Protein AF-E0UCB5-F1 (afdb_monomer_lite)

Radius of gyration: 21.8 Å; chains: 1; bounding box: 48×38×76 Å

Organism: Gloeothece verrucosa (strain PCC 7822) (NCBI:txid497965)

Sequence (167 aa):
MTNSPILLDGLGEWRNLGTLTPTYGNWLRFPQPAEQGFTTFRVTFTGDWYRGGWHWIYLREIYRGGSIDNEGKWVKVYPSESPKIVYLNTSDEFNYLNPQRSFEVLKAHKYIRTYGGRFNDKVFSVKLEEFSPYPELMAQAQEQTLKEQVIRAIAEEVIRRLPPPPS

Structure (mmCIF, N/CA/C/O backbone):
data_AF-E0UCB5-F1
#
_entry.id   AF-E0UCB5-F1
#
loop_
_atom_site.group_PDB
_atom_site.id
_atom_site.type_symbol
_atom_site.label_atom_id
_atom_site.label_alt_id
_atom_site.label_comp_id
_atom_site.label_asym_id
_atom_site.label_entity_id
_atom_site.label_seq_id
_atom_site.pdbx_PDB_ins_code
_atom_site.Cartn_x
_atom_site.Cartn_y
_atom_site.Cartn_z
_atom_site.occupancy
_atom_site.B_iso_or_equiv
_atom_site.auth_seq_id
_atom_site.auth_comp_id
_atom_site.auth_asym_id
_atom_site.auth_atom_id
_atom_site.pdbx_PDB_model_num
ATOM 1 N N . MET A 1 1 ? 10.673 -12.077 12.282 1.00 37.69 1 MET A N 1
ATOM 2 C CA . MET A 1 1 ? 9.318 -12.664 12.264 1.00 37.69 1 MET A CA 1
ATOM 3 C C . MET A 1 1 ? 8.672 -12.261 10.950 1.00 37.69 1 MET A C 1
ATOM 5 O O . MET A 1 1 ? 8.421 -11.083 10.742 1.00 37.69 1 MET A O 1
ATOM 9 N N . THR A 1 2 ? 8.550 -13.183 10.000 1.00 37.94 2 THR A N 1
ATOM 10 C CA . THR A 1 2 ? 7.890 -12.937 8.712 1.00 37.94 2 THR A CA 1
ATOM 11 C C . THR A 1 2 ? 6.386 -13.050 8.927 1.00 37.94 2 THR A C 1
ATOM 13 O O . THR A 1 2 ? 5.870 -14.162 9.019 1.00 37.94 2 THR A O 1
ATOM 16 N N . ASN A 1 3 ? 5.698 -11.911 9.065 1.00 41.66 3 ASN A N 1
ATOM 17 C CA . ASN A 1 3 ? 4.235 -11.851 9.071 1.00 41.66 3 ASN A CA 1
ATOM 18 C C . ASN A 1 3 ? 3.734 -12.531 7.795 1.00 41.66 3 ASN A C 1
ATOM 20 O O . ASN A 1 3 ? 3.899 -11.999 6.697 1.00 41.66 3 ASN A O 1
ATOM 24 N N . SER A 1 4 ? 3.222 -13.753 7.930 1.00 46.66 4 SER A N 1
ATOM 25 C CA . SER A 1 4 ? 2.740 -14.515 6.786 1.00 46.66 4 SER A CA 1
ATOM 26 C C . SER A 1 4 ? 1.413 -13.910 6.329 1.00 46.66 4 SER A C 1
ATOM 28 O O . SER A 1 4 ? 0.511 -13.792 7.160 1.00 46.66 4 SER A O 1
ATOM 30 N N . PRO A 1 5 ? 1.258 -13.556 5.040 1.00 55.81 5 PRO A N 1
ATOM 31 C CA . PRO A 1 5 ? 0.003 -13.016 4.505 1.00 55.81 5 PRO A CA 1
ATOM 32 C C . PRO A 1 5 ? -1.206 -13.935 4.772 1.00 55.81 5 PRO A C 1
ATOM 34 O O . PRO A 1 5 ? -2.312 -13.443 4.973 1.00 55.81 5 PRO A O 1
ATOM 37 N N . ILE A 1 6 ? -0.951 -15.241 4.931 1.00 60.47 6 ILE A N 1
ATOM 38 C CA . ILE A 1 6 ? -1.926 -16.305 5.218 1.00 60.47 6 ILE A CA 1
ATOM 39 C C . ILE A 1 6 ? -2.825 -15.997 6.428 1.00 60.47 6 ILE A C 1
ATOM 41 O O . ILE A 1 6 ? -3.997 -16.356 6.414 1.00 60.47 6 ILE A O 1
ATOM 45 N N . LEU A 1 7 ? -2.308 -15.342 7.478 1.00 65.25 7 LEU A N 1
ATOM 46 C CA . LEU A 1 7 ? -3.114 -15.073 8.677 1.00 65.25 7 LEU A CA 1
ATOM 47 C C . LEU A 1 7 ? -4.166 -13.984 8.446 1.00 65.25 7 LEU A C 1
ATOM 49 O O . LEU A 1 7 ? -5.259 -14.091 8.984 1.00 65.25 7 LEU A O 1
ATOM 53 N N . LEU A 1 8 ? -3.858 -12.953 7.654 1.00 76.88 8 LEU A N 1
ATOM 54 C CA . LEU A 1 8 ? -4.812 -11.875 7.371 1.00 76.88 8 LEU A CA 1
ATOM 55 C C . LEU A 1 8 ? -5.840 -12.287 6.317 1.00 76.88 8 LEU A C 1
ATOM 57 O O . LEU A 1 8 ? -6.988 -11.869 6.403 1.00 76.88 8 LEU A O 1
ATOM 61 N N . ASP A 1 9 ? -5.456 -13.152 5.375 1.00 79.75 9 ASP A N 1
ATOM 62 C CA . ASP A 1 9 ? -6.359 -13.664 4.336 1.00 79.75 9 ASP A CA 1
ATOM 63 C C . ASP A 1 9 ? -7.592 -14.397 4.913 1.00 79.75 9 ASP A C 1
ATOM 65 O O . ASP A 1 9 ? -8.625 -14.464 4.256 1.00 79.75 9 ASP A O 1
ATOM 69 N N . GLY A 1 10 ? -7.510 -14.931 6.139 1.00 81.38 10 GLY A N 1
ATOM 70 C CA . GLY A 1 10 ? -8.636 -15.575 6.830 1.00 81.38 10 GLY A CA 1
ATOM 71 C C . GLY A 1 10 ? -9.490 -14.645 7.700 1.00 81.38 10 GLY A C 1
ATOM 72 O O . GLY A 1 10 ? -10.508 -15.084 8.228 1.00 81.38 10 GLY A O 1
ATOM 73 N N . LEU A 1 11 ? -9.086 -13.385 7.882 1.00 85.44 11 LEU A N 1
ATOM 74 C CA . LEU A 1 11 ? -9.721 -12.437 8.812 1.00 85.44 11 LEU A CA 1
ATOM 75 C C . LEU A 1 11 ? -10.520 -11.340 8.096 1.00 85.44 11 LEU A C 1
ATOM 77 O O . LEU A 1 11 ? -11.092 -10.461 8.740 1.00 85.44 11 LEU A O 1
ATOM 81 N N . GLY A 1 12 ? -10.541 -11.356 6.770 1.00 86.56 12 GLY A N 1
ATOM 82 C CA . GLY A 1 12 ? -11.236 -10.353 5.988 1.00 86.56 12 GLY A CA 1
ATOM 83 C C . GLY A 1 12 ? -10.987 -10.505 4.502 1.00 86.56 12 GLY A C 1
ATOM 84 O O . GLY A 1 12 ? -10.436 -11.500 4.032 1.00 86.56 12 GLY A O 1
ATOM 85 N N . GLU A 1 13 ? -11.368 -9.472 3.771 1.00 90.81 13 GLU A N 1
ATOM 86 C CA . GLU A 1 13 ? -11.233 -9.389 2.330 1.00 90.81 13 GLU A CA 1
ATOM 87 C C . GLU A 1 13 ? -10.174 -8.362 1.936 1.00 90.81 13 GLU A C 1
ATOM 89 O O . GLU A 1 13 ? -9.891 -7.394 2.644 1.00 90.81 13 GLU A O 1
ATOM 94 N N . TRP A 1 14 ? -9.586 -8.565 0.761 1.00 92.62 14 TRP A N 1
ATOM 95 C CA . TRP A 1 14 ? -8.632 -7.632 0.175 1.00 92.62 14 TRP A CA 1
ATOM 96 C C . TRP A 1 14 ? -9.286 -6.893 -0.981 1.00 92.62 14 TRP A C 1
ATOM 98 O O . TRP A 1 14 ? -9.483 -7.454 -2.062 1.00 92.62 14 TRP A O 1
ATOM 108 N N . ARG A 1 15 ? -9.600 -5.617 -0.770 1.00 94.38 15 ARG A N 1
ATOM 109 C CA . ARG A 1 15 ? -10.214 -4.763 -1.785 1.00 94.38 15 ARG A CA 1
ATOM 110 C C . ARG A 1 15 ? -9.144 -4.198 -2.707 1.00 94.38 15 ARG A C 1
ATOM 112 O O . ARG A 1 15 ? -8.204 -3.545 -2.263 1.00 94.38 15 ARG A O 1
ATOM 119 N N . ASN A 1 16 ? -9.283 -4.429 -4.007 1.00 95.44 16 ASN A N 1
ATOM 120 C CA . ASN A 1 16 ? -8.320 -3.964 -5.001 1.00 95.44 16 ASN A CA 1
ATOM 121 C C . ASN A 1 16 ? -8.442 -2.451 -5.229 1.00 95.44 16 ASN A C 1
ATOM 123 O O . ASN A 1 16 ? -9.475 -1.979 -5.701 1.00 95.44 16 ASN A O 1
ATOM 127 N N . LEU A 1 17 ? -7.370 -1.706 -4.944 1.00 96.06 17 LEU A N 1
ATOM 128 C CA . LEU A 1 17 ? -7.305 -0.263 -5.190 1.00 96.06 17 LEU A CA 1
ATOM 129 C C . LEU A 1 17 ? -6.832 0.083 -6.608 1.00 96.06 17 LEU A C 1
ATOM 131 O O . LEU A 1 17 ? -6.958 1.220 -7.064 1.00 96.06 17 LEU A O 1
ATOM 135 N N . GLY A 1 18 ? -6.278 -0.901 -7.311 1.00 97.62 18 GLY A N 1
ATOM 136 C CA . GLY A 1 18 ? -5.841 -0.829 -8.694 1.00 97.62 18 GLY A CA 1
ATOM 137 C C . GLY A 1 18 ? -4.460 -1.437 -8.911 1.00 97.62 18 GLY A C 1
ATOM 138 O O . GLY A 1 18 ? -3.767 -1.878 -7.993 1.00 97.62 18 GLY A O 1
ATOM 139 N N . THR A 1 19 ? -4.049 -1.453 -10.175 1.00 98.06 19 THR A N 1
ATOM 140 C CA . THR A 1 19 ? -2.713 -1.876 -10.602 1.00 98.06 19 THR A CA 1
ATOM 141 C C . THR A 1 19 ? -2.100 -0.788 -11.464 1.00 98.06 19 THR A C 1
ATOM 143 O O . THR A 1 19 ? -2.752 -0.279 -12.372 1.00 98.06 19 THR A O 1
ATOM 146 N N . LEU A 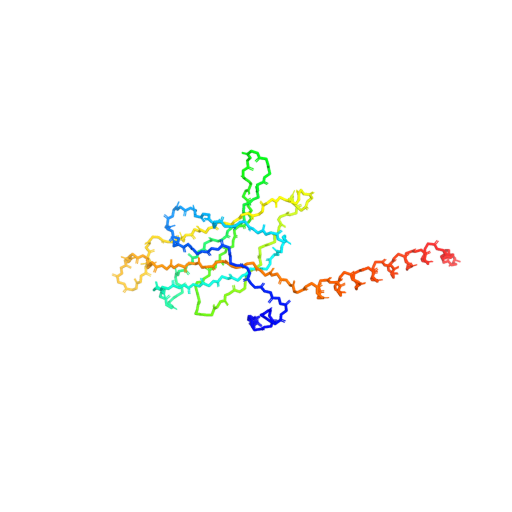1 20 ? -0.851 -0.436 -11.181 1.00 97.62 20 LEU A N 1
ATOM 147 C CA . LEU A 1 20 ? -0.113 0.603 -11.890 1.00 97.62 20 LEU A CA 1
ATOM 148 C C . LEU A 1 20 ? 1.240 0.082 -12.353 1.00 97.62 20 LEU A C 1
ATOM 150 O O . LEU A 1 20 ? 1.853 -0.750 -11.690 1.00 97.62 20 LEU A O 1
ATOM 154 N N . THR A 1 21 ? 1.743 0.628 -13.454 1.00 96.31 21 THR A N 1
ATOM 155 C CA . THR A 1 21 ? 3.115 0.408 -13.923 1.00 96.31 21 THR A CA 1
ATOM 156 C C . THR A 1 21 ? 3.935 1.660 -13.602 1.00 96.31 21 THR A C 1
ATOM 158 O O . THR A 1 21 ? 3.920 2.610 -14.386 1.00 96.31 21 THR A O 1
ATOM 161 N N . PRO A 1 22 ? 4.598 1.732 -12.431 1.00 94.56 22 PRO A N 1
ATOM 162 C CA . PRO A 1 22 ? 5.271 2.946 -11.991 1.00 94.56 22 PRO A CA 1
ATOM 163 C C . PRO A 1 22 ? 6.426 3.334 -12.918 1.00 94.56 22 PRO A C 1
ATOM 165 O O . PRO A 1 22 ? 7.256 2.511 -13.309 1.00 94.56 22 PRO A O 1
ATOM 168 N N . THR A 1 23 ? 6.512 4.628 -13.218 1.00 91.44 23 THR A N 1
ATOM 169 C CA . THR A 1 23 ? 7.584 5.224 -14.024 1.00 91.44 23 THR A CA 1
ATOM 170 C C . THR A 1 23 ? 8.540 6.028 -13.153 1.00 91.44 23 THR A C 1
ATOM 172 O O . THR A 1 23 ? 8.155 6.544 -12.106 1.00 91.44 23 THR A O 1
ATOM 175 N N . TYR A 1 24 ? 9.799 6.147 -13.574 1.00 92.50 24 TYR A N 1
ATOM 176 C CA . TYR A 1 24 ? 10.758 6.993 -12.867 1.00 92.50 24 TYR A CA 1
ATOM 177 C C . TYR A 1 24 ? 10.390 8.474 -12.999 1.00 92.50 24 TYR A C 1
ATOM 179 O O . TYR A 1 24 ? 10.078 8.934 -14.095 1.00 92.50 24 TYR A O 1
ATOM 187 N N . GLY A 1 25 ? 10.491 9.213 -11.894 1.00 90.06 25 GLY A N 1
ATOM 188 C CA . GLY A 1 25 ? 10.305 10.666 -11.846 1.00 90.06 25 GLY A CA 1
ATOM 189 C C . GLY A 1 25 ? 8.854 11.145 -11.765 1.00 90.06 25 GLY A C 1
ATOM 190 O O . GLY A 1 25 ? 8.648 12.317 -11.481 1.00 90.06 25 GLY A O 1
ATOM 191 N N . ASN A 1 26 ? 7.869 10.258 -11.943 1.00 94.00 26 ASN A N 1
ATOM 192 C CA . ASN A 1 26 ? 6.451 10.615 -11.904 1.00 94.00 26 ASN A CA 1
ATOM 193 C C . ASN A 1 26 ? 5.710 9.769 -10.869 1.00 94.00 26 ASN A C 1
ATOM 195 O O . ASN A 1 26 ? 5.721 8.537 -10.947 1.00 94.00 26 ASN A O 1
ATOM 199 N N . TRP A 1 27 ? 5.043 10.438 -9.930 1.00 95.69 27 TRP A N 1
ATOM 200 C CA . TRP A 1 27 ? 4.078 9.803 -9.042 1.00 95.69 27 TRP A CA 1
ATOM 201 C C . TRP A 1 27 ? 2.828 9.430 -9.834 1.00 95.69 27 TRP A C 1
ATOM 203 O O . TRP A 1 27 ? 2.258 10.261 -10.538 1.00 95.69 27 TRP A O 1
ATOM 213 N N . LEU A 1 28 ? 2.415 8.170 -9.728 1.00 96.94 28 LEU A N 1
ATOM 214 C CA . LEU A 1 28 ? 1.177 7.678 -10.321 1.00 96.94 28 LEU A CA 1
ATOM 215 C C . LEU A 1 28 ? 0.180 7.366 -9.214 1.00 96.94 28 LEU A C 1
ATOM 217 O O . LEU A 1 28 ? 0.523 6.672 -8.257 1.00 96.94 28 LEU A O 1
ATOM 221 N N . ARG A 1 29 ? -1.051 7.854 -9.361 1.00 96.44 29 ARG A N 1
ATOM 222 C CA . ARG A 1 29 ? -2.129 7.659 -8.390 1.00 96.44 29 ARG A CA 1
ATOM 223 C C . ARG A 1 29 ? -2.919 6.393 -8.681 1.00 96.44 29 ARG A C 1
ATOM 225 O O . ARG A 1 29 ? -3.285 6.139 -9.828 1.00 96.44 29 ARG A O 1
ATOM 232 N N . PHE A 1 30 ? -3.185 5.605 -7.641 1.00 96.88 30 PHE A N 1
ATOM 233 C CA . PHE A 1 30 ? -4.085 4.460 -7.740 1.00 96.88 30 PHE A CA 1
ATOM 234 C C . PHE A 1 30 ? -5.516 4.943 -8.014 1.00 96.88 30 PHE A C 1
ATOM 236 O O . PHE A 1 30 ? -5.924 5.971 -7.474 1.00 96.88 30 PHE A O 1
ATOM 243 N N . PRO A 1 31 ? -6.276 4.241 -8.871 1.00 96.06 31 PRO A N 1
ATOM 244 C CA . PRO A 1 31 ? -7.572 4.719 -9.342 1.00 96.06 31 PRO A CA 1
ATOM 245 C C . PRO A 1 31 ? -8.638 4.769 -8.246 1.00 96.06 31 PRO A C 1
ATOM 247 O O . PRO A 1 31 ? -9.550 5.586 -8.346 1.00 96.06 31 PRO A O 1
ATOM 250 N N . GLN A 1 32 ? -8.541 3.911 -7.227 1.00 94.69 32 GLN A N 1
ATOM 251 C CA . GLN A 1 32 ? -9.508 3.867 -6.135 1.00 94.69 32 GLN A CA 1
ATOM 252 C C . GLN A 1 32 ? -8.893 4.400 -4.831 1.00 94.69 32 GLN A C 1
ATOM 254 O O . GLN A 1 32 ? -7.782 4.000 -4.467 1.00 94.69 32 GLN A O 1
ATOM 259 N N . PRO A 1 33 ? -9.604 5.279 -4.104 1.00 92.00 33 PRO A N 1
ATOM 260 C CA . PRO A 1 33 ? -9.224 5.684 -2.755 1.00 92.00 33 PRO A CA 1
ATOM 261 C C . PRO A 1 33 ? -9.480 4.545 -1.755 1.00 92.00 33 PRO A C 1
ATOM 263 O O . PRO A 1 33 ? -10.282 3.653 -2.033 1.00 92.00 33 PRO A O 1
ATOM 266 N N . ALA A 1 34 ? -8.847 4.591 -0.580 1.00 89.62 34 ALA A N 1
ATOM 267 C CA . ALA A 1 34 ? -9.222 3.771 0.575 1.00 89.62 34 ALA A CA 1
ATOM 268 C C . ALA A 1 34 ? -10.612 4.171 1.086 1.00 89.62 34 ALA A C 1
ATOM 270 O O . ALA A 1 34 ? -10.962 5.353 1.097 1.00 89.62 34 ALA A O 1
ATOM 271 N N . GLU A 1 35 ? -11.392 3.182 1.512 1.00 81.94 35 GLU A N 1
ATOM 272 C CA . GLU A 1 35 ? -12.777 3.381 1.958 1.00 81.94 35 GLU A CA 1
ATOM 273 C C . GLU A 1 35 ? -12.908 3.334 3.474 1.00 81.94 35 GLU A C 1
ATOM 275 O O . GLU A 1 35 ? -13.741 4.036 4.041 1.00 81.94 35 GLU A O 1
ATOM 280 N N . GLN A 1 36 ? -12.106 2.506 4.140 1.00 68.44 36 GLN A N 1
ATOM 281 C CA . GLN A 1 36 ? -12.415 2.078 5.504 1.00 68.44 36 GLN A CA 1
ATOM 282 C C . GLN A 1 36 ? -11.429 2.631 6.537 1.00 68.44 36 GLN A C 1
ATOM 284 O O . GLN A 1 36 ? -11.425 2.216 7.692 1.00 68.44 36 GLN A O 1
ATOM 289 N N . GLY A 1 37 ? -10.586 3.589 6.136 1.00 68.06 37 GLY A N 1
ATOM 290 C CA . GLY A 1 37 ? -9.629 4.231 7.036 1.00 68.06 37 GLY A CA 1
ATOM 291 C C . GLY A 1 37 ? -8.571 3.272 7.589 1.00 68.06 37 GLY A C 1
ATOM 292 O O . GLY A 1 37 ? -7.794 3.663 8.459 1.00 68.06 37 GLY A O 1
ATOM 293 N N . PHE A 1 38 ? -8.483 2.043 7.073 1.00 77.38 38 PHE A N 1
ATOM 294 C CA . PHE A 1 38 ? -7.541 1.050 7.561 1.00 77.38 38 PHE A CA 1
ATOM 295 C C . PHE A 1 38 ? -6.107 1.401 7.183 1.00 77.38 38 PHE A C 1
ATOM 297 O O . PHE A 1 38 ? -5.827 2.096 6.206 1.00 77.38 38 PHE A O 1
ATOM 304 N N . THR A 1 39 ? -5.170 0.936 7.998 1.00 83.81 39 THR A N 1
ATOM 305 C CA . THR A 1 39 ? -3.741 1.195 7.801 1.00 83.81 39 THR A CA 1
ATOM 306 C C . THR A 1 39 ? -3.027 0.026 7.135 1.00 83.81 39 THR A C 1
ATOM 308 O O . THR A 1 39 ? -1.846 0.133 6.826 1.00 83.81 39 THR A O 1
ATOM 311 N N . THR A 1 40 ? -3.721 -1.092 6.905 1.00 90.81 40 THR A N 1
ATOM 312 C CA . THR A 1 40 ? -3.122 -2.341 6.427 1.00 90.81 40 THR A CA 1
ATOM 313 C C . THR A 1 40 ? -3.376 -2.531 4.939 1.00 90.81 40 THR A C 1
ATOM 315 O O . THR A 1 40 ? -4.521 -2.637 4.500 1.00 90.81 40 THR A O 1
ATOM 318 N N . PHE A 1 41 ? -2.293 -2.629 4.172 1.00 93.25 41 PHE A N 1
ATOM 319 C CA . PHE A 1 41 ? -2.337 -2.796 2.724 1.00 93.25 41 PHE A CA 1
ATOM 320 C C . PHE A 1 41 ? -1.485 -3.974 2.277 1.00 93.25 41 PHE A C 1
ATOM 322 O O . PHE A 1 41 ? -0.471 -4.303 2.895 1.00 93.25 41 PHE A O 1
ATOM 329 N N . ARG A 1 42 ? -1.863 -4.575 1.152 1.00 94.50 42 ARG A N 1
ATOM 330 C CA . ARG A 1 42 ? -1.103 -5.626 0.481 1.00 94.50 42 ARG A CA 1
ATOM 331 C C . ARG A 1 42 ? -0.609 -5.116 -0.862 1.00 94.50 42 ARG A C 1
ATOM 333 O O . ARG A 1 42 ? -1.378 -4.649 -1.697 1.00 94.50 42 ARG A O 1
ATOM 340 N N . VAL A 1 43 ? 0.698 -5.219 -1.064 1.00 95.44 43 VAL A N 1
ATOM 341 C CA . VAL A 1 43 ? 1.382 -4.830 -2.295 1.00 95.44 43 VAL A CA 1
ATOM 342 C C . VAL A 1 43 ? 1.827 -6.090 -3.017 1.00 95.44 43 VAL A C 1
ATOM 344 O O . VAL A 1 43 ? 2.574 -6.899 -2.463 1.00 95.44 43 VAL A O 1
ATOM 347 N N . THR A 1 44 ? 1.396 -6.249 -4.264 1.00 95.69 44 THR A N 1
ATOM 348 C CA . THR A 1 44 ? 1.804 -7.370 -5.119 1.00 95.69 44 THR A CA 1
ATOM 349 C C . THR A 1 44 ? 2.566 -6.845 -6.326 1.00 95.69 44 THR A C 1
ATOM 351 O O . THR A 1 44 ? 2.089 -5.951 -7.026 1.00 95.69 44 THR A O 1
ATOM 354 N N . PHE A 1 45 ? 3.743 -7.411 -6.584 1.00 93.75 45 PHE A N 1
ATOM 355 C CA . PHE A 1 45 ? 4.579 -7.057 -7.727 1.00 93.75 45 PHE A CA 1
ATOM 356 C C . PHE A 1 45 ? 4.416 -8.100 -8.830 1.00 93.75 45 PHE A C 1
ATOM 358 O O . PHE A 1 45 ? 4.466 -9.298 -8.571 1.00 93.75 45 PHE A O 1
ATOM 365 N N . THR A 1 46 ? 4.241 -7.648 -10.068 1.00 92.62 46 THR A N 1
ATOM 366 C CA . THR A 1 46 ? 4.132 -8.512 -11.254 1.00 92.62 46 THR A CA 1
ATOM 367 C C . THR A 1 46 ? 5.039 -8.000 -12.369 1.00 92.62 46 THR A C 1
ATOM 369 O O . THR A 1 46 ? 5.404 -6.825 -12.389 1.00 92.62 46 THR A O 1
ATOM 372 N N . GLY A 1 47 ? 5.410 -8.874 -13.303 1.00 87.81 47 GLY A N 1
ATOM 373 C CA . GLY A 1 47 ? 6.335 -8.551 -14.391 1.00 87.81 47 GLY A CA 1
ATOM 374 C C . GLY A 1 47 ? 7.789 -8.899 -14.075 1.00 87.81 47 GLY A C 1
ATOM 375 O O . GLY A 1 47 ? 8.077 -9.624 -13.124 1.00 87.81 47 GLY A O 1
ATOM 376 N N . ASP A 1 48 ? 8.698 -8.397 -14.907 1.00 80.25 48 ASP A N 1
ATOM 377 C CA . ASP A 1 48 ? 10.128 -8.684 -14.810 1.00 80.25 48 ASP A CA 1
ATOM 378 C C . ASP A 1 48 ? 10.765 -7.697 -13.828 1.00 80.25 48 ASP A C 1
ATOM 380 O O . ASP A 1 48 ? 11.012 -6.537 -14.146 1.00 80.25 48 ASP A O 1
ATOM 384 N N . TRP A 1 49 ? 10.993 -8.132 -12.596 1.00 77.75 49 TRP A N 1
ATOM 385 C CA . TRP A 1 49 ? 11.811 -7.408 -11.633 1.00 77.75 49 TRP A CA 1
ATOM 386 C C . TRP A 1 49 ? 12.924 -8.352 -11.187 1.00 77.75 49 TRP A C 1
ATOM 388 O O . TRP A 1 49 ? 12.694 -9.500 -10.809 1.00 77.75 49 TRP A O 1
ATOM 398 N N . TYR A 1 50 ? 14.170 -7.902 -11.297 1.00 68.00 50 TYR A N 1
ATOM 399 C CA . TYR A 1 50 ? 15.311 -8.772 -11.051 1.00 68.00 50 TYR A CA 1
ATOM 400 C C . TYR A 1 50 ? 15.426 -9.065 -9.548 1.00 68.00 50 TYR A C 1
ATOM 402 O O . TYR A 1 50 ? 15.403 -8.149 -8.720 1.00 68.00 50 TYR A O 1
ATOM 410 N N . ARG A 1 51 ? 15.625 -10.339 -9.183 1.00 64.44 51 ARG A N 1
ATOM 411 C CA . ARG A 1 51 ? 15.771 -10.799 -7.785 1.00 64.44 51 ARG A CA 1
ATOM 412 C C . ARG A 1 51 ? 17.018 -10.251 -7.058 1.00 64.44 51 ARG A C 1
ATOM 414 O O . ARG A 1 51 ? 17.237 -10.569 -5.896 1.00 64.44 51 ARG A O 1
ATOM 421 N N . GLY A 1 52 ? 17.831 -9.411 -7.703 1.00 60.91 52 GLY A N 1
ATOM 422 C CA . GLY A 1 52 ? 19.092 -8.887 -7.167 1.00 60.91 52 GLY A CA 1
ATOM 423 C C . GLY A 1 52 ? 19.000 -7.715 -6.184 1.00 60.91 52 GLY A C 1
ATOM 424 O O . GLY A 1 52 ? 20.045 -7.230 -5.771 1.00 60.91 52 GLY A O 1
ATOM 425 N N . GLY A 1 53 ? 17.806 -7.236 -5.814 1.00 61.47 53 GLY A N 1
ATOM 426 C CA . GLY A 1 53 ? 17.634 -6.328 -4.662 1.00 61.47 53 GLY A CA 1
ATOM 427 C C . GLY A 1 53 ? 17.859 -4.825 -4.897 1.00 61.47 53 GLY A C 1
ATOM 428 O O . GLY A 1 53 ? 17.813 -4.055 -3.942 1.00 61.47 53 GLY A O 1
ATOM 429 N N . TRP A 1 54 ? 18.047 -4.375 -6.142 1.00 75.19 54 TRP A N 1
ATOM 430 C CA . TRP A 1 54 ? 18.311 -2.955 -6.462 1.00 75.19 54 TRP A CA 1
ATOM 431 C C . TRP A 1 54 ? 17.065 -2.170 -6.887 1.00 75.19 54 TRP A C 1
ATOM 433 O O . TRP A 1 54 ? 17.156 -0.990 -7.209 1.00 75.19 54 TRP A O 1
ATOM 443 N N . HIS A 1 55 ? 15.903 -2.819 -6.903 1.00 83.50 55 HIS A N 1
ATOM 444 C CA . HIS A 1 55 ? 14.642 -2.215 -7.315 1.00 83.50 55 HIS A CA 1
ATOM 445 C C . HIS A 1 55 ? 13.823 -1.875 -6.081 1.00 83.50 55 HIS A C 1
ATOM 447 O O . HIS A 1 55 ? 13.666 -2.705 -5.186 1.00 83.50 55 HIS A O 1
ATOM 453 N N . TRP A 1 56 ? 13.255 -0.679 -6.046 1.00 91.62 56 TRP A N 1
ATOM 454 C CA . TRP A 1 56 ? 12.209 -0.353 -5.092 1.00 91.62 56 TRP A CA 1
ATOM 455 C C . TRP A 1 56 ? 11.271 0.695 -5.661 1.00 91.62 56 TRP A C 1
ATOM 457 O O . TRP A 1 56 ? 11.595 1.437 -6.595 1.00 91.62 56 TRP A O 1
ATOM 467 N N . ILE A 1 57 ? 10.097 0.743 -5.055 1.00 95.25 57 ILE A N 1
ATOM 468 C CA . ILE A 1 57 ? 9.149 1.828 -5.219 1.00 95.25 57 ILE A CA 1
ATOM 469 C C . ILE A 1 57 ? 9.093 2.645 -3.937 1.00 95.25 57 ILE A C 1
ATOM 471 O O . ILE A 1 57 ? 9.412 2.156 -2.847 1.00 95.25 57 ILE A O 1
ATOM 475 N N . TYR A 1 58 ? 8.648 3.880 -4.082 1.00 96.38 58 TYR A N 1
ATOM 476 C CA . TYR A 1 58 ? 8.072 4.632 -2.988 1.00 96.38 58 TYR A CA 1
ATOM 477 C C . TYR A 1 58 ? 6.558 4.555 -3.096 1.00 96.38 58 TYR A C 1
ATOM 479 O O . TYR A 1 58 ? 6.010 4.710 -4.185 1.00 96.38 58 TYR A O 1
ATOM 487 N N . LEU A 1 59 ? 5.905 4.297 -1.973 1.00 96.19 59 LEU A N 1
ATOM 488 C CA . LEU A 1 59 ? 4.457 4.313 -1.832 1.00 96.19 59 LEU A CA 1
ATOM 489 C C . LEU A 1 59 ? 4.115 5.395 -0.813 1.00 96.19 59 LEU A C 1
ATOM 491 O O . LEU A 1 59 ? 4.745 5.441 0.241 1.00 96.19 59 LEU A O 1
ATOM 495 N N . ARG A 1 60 ? 3.164 6.273 -1.119 1.00 92.81 60 ARG A N 1
ATOM 496 C CA . ARG A 1 60 ? 2.737 7.335 -0.202 1.00 92.81 60 ARG A CA 1
ATOM 497 C C . ARG A 1 60 ? 1.228 7.470 -0.171 1.00 92.81 60 ARG A C 1
ATOM 499 O O . ARG A 1 60 ? 0.545 7.112 -1.130 1.00 92.81 60 ARG A O 1
ATOM 506 N N . GLU A 1 61 ? 0.746 8.026 0.926 1.00 91.81 61 GLU A N 1
ATOM 507 C CA . GLU A 1 61 ? -0.643 8.441 1.071 1.00 91.81 61 GLU A CA 1
ATOM 508 C C . GLU A 1 61 ? -0.813 9.879 0.603 1.00 91.81 61 GLU A C 1
ATOM 510 O O . GLU A 1 61 ? 0.086 10.703 0.765 1.00 91.81 61 GLU A O 1
ATOM 515 N N . ILE A 1 62 ? -1.985 10.175 0.063 1.00 90.81 62 ILE A N 1
ATOM 516 C CA . ILE A 1 62 ? -2.444 11.518 -0.254 1.00 90.81 62 ILE A CA 1
ATOM 517 C C . ILE A 1 62 ? -3.788 11.716 0.433 1.00 90.81 62 ILE A C 1
ATOM 519 O O . ILE A 1 62 ? -4.724 10.944 0.209 1.00 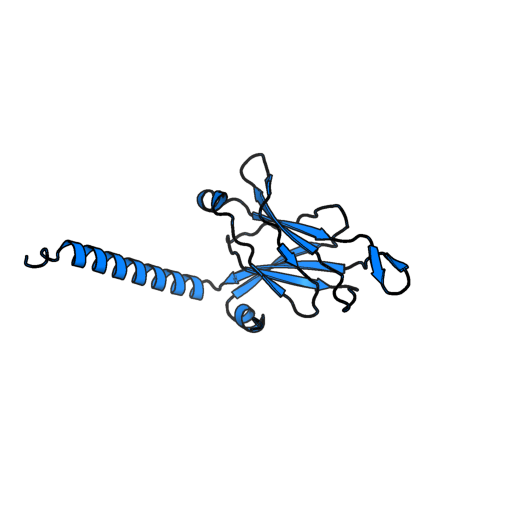90.81 62 ILE A O 1
ATOM 523 N N . TYR A 1 63 ? -3.888 12.755 1.254 1.00 87.12 63 TYR A N 1
ATOM 524 C CA . TYR A 1 63 ? -5.123 13.127 1.928 1.00 87.12 63 TYR A CA 1
ATOM 525 C C . TYR A 1 63 ? -5.797 14.244 1.153 1.00 87.12 63 TYR A C 1
ATOM 527 O O . TYR A 1 63 ? -5.227 15.324 0.976 1.00 87.12 63 TYR A O 1
ATOM 535 N N . ARG A 1 64 ? -7.034 14.008 0.724 1.00 79.81 64 ARG A N 1
ATOM 536 C CA . ARG A 1 64 ? -7.842 15.053 0.108 1.00 79.81 64 ARG A CA 1
ATOM 537 C C . ARG A 1 64 ? -8.661 15.756 1.187 1.00 79.81 64 ARG A C 1
ATOM 539 O O . ARG A 1 64 ? -9.625 15.195 1.704 1.00 79.81 64 ARG A O 1
ATOM 546 N N . GLY A 1 65 ? -8.260 16.982 1.522 1.00 66.44 65 GLY A N 1
ATOM 547 C CA . GLY A 1 65 ? -8.966 17.875 2.442 1.00 66.44 65 GLY A CA 1
ATOM 548 C C . GLY A 1 65 ? -9.339 19.176 1.734 1.00 66.44 65 GLY A C 1
ATOM 549 O O . GLY A 1 65 ? -8.574 20.135 1.753 1.00 66.44 65 GLY A O 1
ATOM 550 N N . GLY A 1 66 ? -10.499 19.215 1.074 1.00 67.31 66 GLY A N 1
ATOM 551 C CA . GLY A 1 66 ? -10.921 20.382 0.289 1.00 67.31 66 GLY A CA 1
ATOM 552 C C . GLY A 1 66 ? -10.160 20.517 -1.038 1.00 67.31 66 GLY A C 1
ATOM 553 O O . GLY A 1 66 ? -10.105 19.564 -1.812 1.00 67.31 66 GLY A O 1
ATOM 554 N N . SER A 1 67 ? -9.612 21.705 -1.322 1.00 63.19 67 SER A N 1
ATOM 555 C CA . SER A 1 67 ? -9.012 22.051 -2.627 1.00 63.19 67 SER A CA 1
ATOM 556 C C . SER A 1 67 ? -7.534 21.677 -2.786 1.00 63.19 67 SER A C 1
ATOM 558 O O . SER A 1 67 ? -6.982 21.871 -3.868 1.00 63.19 67 SER A O 1
ATOM 560 N N . ILE A 1 68 ? -6.875 21.196 -1.726 1.00 71.88 68 ILE A N 1
ATOM 561 C CA . ILE A 1 68 ? -5.437 20.898 -1.723 1.00 71.88 68 ILE A CA 1
ATOM 562 C C . ILE A 1 68 ? -5.232 19.449 -1.278 1.00 71.88 68 ILE A C 1
ATOM 564 O O . ILE A 1 68 ? -5.769 19.011 -0.258 1.00 71.88 68 ILE A O 1
ATOM 568 N N . ASP A 1 69 ? -4.449 18.714 -2.064 1.00 79.69 69 ASP A N 1
ATOM 569 C CA . ASP A 1 69 ? -3.977 17.380 -1.713 1.00 79.69 69 ASP A CA 1
ATOM 570 C C . ASP A 1 69 ? -2.784 17.529 -0.754 1.00 79.69 69 ASP A C 1
ATOM 572 O O . ASP A 1 69 ? -1.784 18.162 -1.094 1.00 79.69 69 ASP A O 1
ATOM 576 N N . ASN A 1 70 ? -2.889 16.954 0.445 1.00 82.19 70 ASN A N 1
ATOM 577 C CA . ASN A 1 70 ? -1.790 16.924 1.408 1.00 82.19 70 ASN A CA 1
ATOM 578 C C . ASN A 1 70 ? -1.022 15.610 1.289 1.00 82.19 70 ASN A C 1
ATOM 580 O O . ASN A 1 70 ? -1.613 14.527 1.258 1.00 82.19 70 ASN A O 1
ATOM 584 N N . GLU A 1 71 ? 0.303 15.704 1.245 1.00 83.69 71 GLU A N 1
ATOM 585 C CA . GLU A 1 71 ? 1.171 14.541 1.097 1.00 83.69 71 GLU A CA 1
ATOM 586 C C . GLU A 1 71 ? 1.455 13.889 2.455 1.00 83.69 71 GLU A C 1
ATOM 588 O O . GLU A 1 71 ? 1.880 14.544 3.406 1.00 83.69 71 GLU A O 1
ATOM 593 N N . GLY A 1 72 ? 1.232 12.579 2.545 1.00 81.69 72 GLY A N 1
ATOM 594 C CA . GLY A 1 72 ? 1.598 11.774 3.702 1.00 81.69 72 GLY A CA 1
ATOM 595 C C . GLY A 1 72 ? 3.048 11.291 3.660 1.00 81.69 72 GLY A C 1
ATOM 596 O O . GLY A 1 72 ? 3.807 11.525 2.715 1.00 81.69 72 GLY A O 1
ATOM 597 N N . LYS A 1 73 ? 3.439 10.537 4.694 1.00 86.12 73 LYS A N 1
ATOM 598 C CA . LYS A 1 73 ? 4.750 9.878 4.727 1.00 86.12 73 LYS A CA 1
ATOM 599 C C . LYS A 1 73 ? 4.828 8.812 3.634 1.00 86.12 73 LYS A C 1
ATOM 601 O O . LYS A 1 73 ? 3.945 7.972 3.481 1.00 86.12 73 LYS A O 1
ATOM 606 N N . TRP A 1 74 ? 5.930 8.827 2.899 1.00 90.56 74 TRP A N 1
ATOM 607 C CA . TRP A 1 74 ? 6.301 7.775 1.962 1.00 90.56 74 TRP A CA 1
ATOM 608 C C . TRP A 1 74 ? 7.030 6.610 2.641 1.00 90.56 74 TRP A C 1
ATOM 610 O O . TRP A 1 74 ? 7.841 6.795 3.551 1.00 90.56 74 TRP A O 1
ATOM 620 N N . VAL A 1 75 ? 6.779 5.401 2.146 1.00 93.56 75 VAL A N 1
ATOM 621 C CA . VAL A 1 75 ? 7.464 4.172 2.546 1.00 93.56 75 VAL A CA 1
ATOM 622 C C . VAL A 1 75 ? 8.179 3.551 1.356 1.00 93.56 75 VAL A C 1
ATOM 624 O O . VAL A 1 75 ? 7.715 3.594 0.215 1.00 93.56 75 VAL A O 1
ATOM 627 N N . LYS A 1 76 ? 9.334 2.948 1.630 1.00 94.75 76 LYS A N 1
ATOM 628 C CA . LYS A 1 76 ? 10.125 2.215 0.644 1.00 94.75 76 LYS A CA 1
ATOM 629 C C . LYS A 1 76 ? 9.649 0.766 0.585 1.00 94.75 76 LYS A C 1
ATOM 631 O O . LYS A 1 76 ? 9.705 0.071 1.597 1.00 94.75 76 LYS A O 1
ATOM 636 N N . VAL A 1 77 ? 9.252 0.284 -0.594 1.00 93.88 77 VAL A N 1
ATOM 637 C CA . VAL A 1 77 ? 8.817 -1.109 -0.786 1.00 93.88 77 VAL A CA 1
ATOM 638 C C . VAL A 1 77 ? 9.668 -1.782 -1.854 1.00 93.88 77 VAL A C 1
ATOM 640 O O . VAL A 1 77 ? 9.751 -1.328 -2.995 1.00 93.88 77 VAL A O 1
ATOM 643 N N . TYR A 1 78 ? 10.309 -2.884 -1.475 1.00 91.88 78 TYR A N 1
ATOM 644 C CA . TYR A 1 78 ? 11.084 -3.710 -2.397 1.00 91.88 78 TYR A CA 1
ATOM 645 C C . TYR A 1 78 ? 10.188 -4.779 -3.031 1.00 91.88 78 TYR A C 1
ATOM 647 O O . TYR A 1 78 ? 9.429 -5.414 -2.286 1.00 91.88 78 TYR A O 1
ATOM 655 N N . PRO A 1 79 ? 10.318 -5.050 -4.340 1.00 90.75 79 PRO A N 1
ATOM 656 C CA . PRO A 1 79 ? 9.641 -6.161 -4.990 1.00 90.75 79 PRO A CA 1
ATOM 657 C C . PRO A 1 79 ? 9.891 -7.506 -4.298 1.00 90.75 79 PRO A C 1
ATOM 659 O O . PRO A 1 79 ? 10.891 -7.700 -3.597 1.00 90.75 79 PRO A O 1
ATOM 662 N N . SER A 1 80 ? 8.933 -8.417 -4.434 1.00 88.50 80 SER A N 1
ATOM 663 C CA . SER A 1 80 ? 8.985 -9.777 -3.898 1.00 88.50 80 SER A CA 1
ATOM 664 C C . SER A 1 80 ? 7.982 -10.662 -4.626 1.00 88.50 80 SER A C 1
ATOM 666 O O . SER A 1 80 ? 7.007 -10.159 -5.179 1.00 88.50 80 SER A O 1
ATOM 668 N N . GLU A 1 81 ? 8.242 -11.969 -4.635 1.00 87.62 81 GLU A N 1
ATOM 669 C CA . GLU A 1 81 ? 7.385 -12.962 -5.297 1.00 87.62 81 GLU A CA 1
ATOM 670 C C . GLU A 1 81 ? 6.101 -13.198 -4.518 1.00 87.62 81 GLU A C 1
ATOM 672 O O . GLU A 1 81 ? 5.048 -13.441 -5.096 1.00 87.62 81 GLU A O 1
ATOM 677 N N . SER A 1 82 ? 6.192 -13.088 -3.196 1.00 88.75 82 SER A N 1
ATOM 678 C CA . SER A 1 82 ? 5.044 -13.106 -2.309 1.00 88.75 82 SER A CA 1
ATOM 679 C C . SER A 1 82 ? 4.493 -11.690 -2.126 1.00 88.75 82 SER A C 1
ATOM 681 O O . SER A 1 82 ? 5.289 -10.748 -1.990 1.00 88.75 82 SER A O 1
ATOM 683 N N . PRO A 1 83 ? 3.162 -11.526 -2.023 1.00 91.44 83 PRO A N 1
ATOM 684 C CA . PRO A 1 83 ? 2.565 -10.267 -1.603 1.00 91.44 83 PRO A CA 1
ATOM 685 C C . PRO A 1 83 ? 3.168 -9.772 -0.285 1.00 91.44 83 PRO A C 1
ATOM 687 O O . PRO A 1 83 ? 3.420 -10.555 0.633 1.00 91.44 83 PRO A O 1
ATOM 690 N N . LYS A 1 84 ? 3.398 -8.462 -0.187 1.00 90.88 84 LYS A N 1
ATOM 691 C CA . LYS A 1 84 ? 3.941 -7.818 1.011 1.00 90.88 84 LYS A CA 1
ATOM 692 C C . LYS A 1 84 ? 2.873 -7.009 1.714 1.00 90.88 84 LYS A C 1
ATOM 694 O O . LYS A 1 84 ? 2.228 -6.173 1.090 1.00 90.88 84 LYS A O 1
ATOM 699 N N . ILE A 1 85 ? 2.754 -7.218 3.018 1.00 92.12 85 ILE A N 1
ATOM 700 C CA . ILE A 1 85 ? 1.940 -6.360 3.870 1.00 92.12 85 ILE A CA 1
ATOM 701 C C . ILE A 1 85 ? 2.735 -5.099 4.193 1.00 92.12 85 ILE A C 1
ATOM 703 O O . ILE A 1 85 ? 3.901 -5.174 4.589 1.00 92.12 85 ILE A O 1
ATOM 707 N N . VAL A 1 86 ? 2.109 -3.946 4.000 1.00 91.81 86 VAL A N 1
ATOM 708 C CA . VAL A 1 86 ? 2.649 -2.638 4.358 1.00 91.81 86 VAL A CA 1
ATOM 709 C C . VAL A 1 86 ? 1.634 -1.908 5.222 1.00 91.81 86 VAL A C 1
ATOM 711 O O . VAL A 1 86 ? 0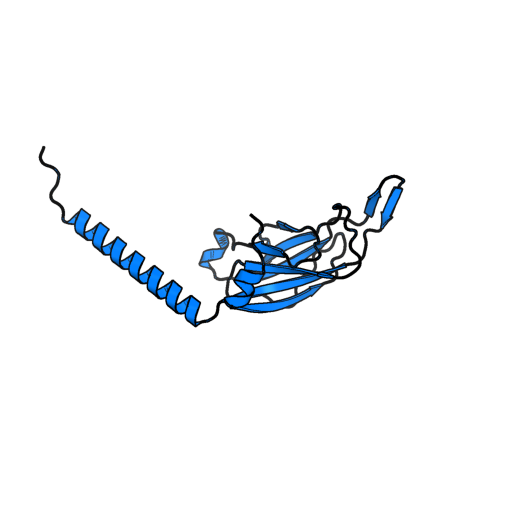.428 -1.998 4.991 1.00 91.81 86 VAL A O 1
ATOM 714 N N . TYR A 1 87 ? 2.140 -1.187 6.218 1.00 90.31 87 TYR A N 1
ATOM 715 C CA . TYR A 1 87 ? 1.319 -0.364 7.090 1.00 90.31 87 TYR A CA 1
ATOM 716 C C . TYR A 1 87 ? 1.516 1.097 6.714 1.00 90.31 87 TYR A C 1
ATOM 718 O O . TYR A 1 87 ? 2.629 1.619 6.802 1.00 90.31 87 TYR A O 1
ATOM 726 N N . LEU A 1 88 ? 0.443 1.732 6.263 1.00 87.75 88 LEU A N 1
ATOM 727 C CA . LEU A 1 88 ? 0.400 3.154 5.966 1.00 87.75 88 LEU A CA 1
ATOM 728 C C . LEU A 1 88 ? -0.548 3.781 6.985 1.00 87.75 88 LEU A C 1
ATOM 730 O O . LEU A 1 88 ? -1.768 3.668 6.881 1.00 87.75 88 LEU A O 1
ATOM 734 N N . ASN A 1 89 ? 0.037 4.321 8.052 1.00 80.44 89 ASN A N 1
ATOM 735 C CA . ASN A 1 89 ? -0.728 4.941 9.122 1.00 80.44 89 ASN A CA 1
ATOM 736 C C . ASN A 1 89 ? -1.146 6.346 8.703 1.00 80.44 89 ASN A C 1
ATOM 738 O O . ASN A 1 89 ? -0.305 7.124 8.247 1.00 80.44 89 ASN A O 1
ATOM 742 N N . THR A 1 90 ? -2.415 6.670 8.946 1.00 76.12 90 THR A N 1
ATOM 743 C CA . THR A 1 90 ? -2.915 8.037 8.840 1.00 76.12 90 THR A CA 1
ATOM 744 C C . THR A 1 90 ? -2.070 8.946 9.733 1.00 76.12 90 THR A C 1
ATOM 746 O O . THR A 1 90 ? -1.833 8.631 10.900 1.00 76.12 90 THR A O 1
ATOM 749 N N . SER A 1 91 ? -1.576 10.053 9.179 1.00 74.19 91 SER A N 1
ATOM 750 C CA . SER A 1 91 ? -0.839 11.048 9.957 1.00 74.19 91 SER A CA 1
ATOM 751 C C . SER A 1 91 ? -1.731 11.617 11.060 1.00 74.19 91 SER A C 1
ATOM 753 O O . SER A 1 91 ? -2.909 11.892 10.821 1.00 74.19 91 SER A O 1
ATOM 755 N N . ASP A 1 92 ? -1.160 11.861 12.240 1.00 74.81 92 ASP A N 1
ATOM 756 C CA . ASP A 1 92 ? -1.895 12.367 13.407 1.00 74.81 92 ASP A CA 1
ATOM 757 C C . ASP A 1 92 ? -2.618 13.690 13.123 1.00 74.81 92 ASP A C 1
ATOM 759 O O . ASP A 1 92 ? -3.721 13.924 13.615 1.00 74.81 92 ASP A O 1
ATOM 763 N N . GLU A 1 93 ? -2.035 14.515 12.252 1.00 71.81 93 GLU A N 1
ATOM 764 C CA . GLU A 1 93 ? -2.591 15.792 11.790 1.00 71.81 93 GLU A CA 1
ATOM 765 C C . GLU A 1 93 ? -3.921 15.633 11.036 1.00 71.81 93 GLU A C 1
ATOM 767 O O . GLU A 1 93 ? -4.748 16.543 11.026 1.00 71.81 93 GLU A O 1
ATOM 772 N N . PHE A 1 94 ? -4.154 14.467 10.430 1.00 70.44 94 PHE A N 1
ATOM 773 C CA . PHE A 1 94 ? -5.315 14.188 9.588 1.00 70.44 94 PHE A CA 1
ATOM 774 C C . PHE A 1 94 ? -6.322 13.225 10.227 1.00 70.44 94 PHE A C 1
ATOM 776 O O . PHE A 1 94 ? -7.423 13.064 9.698 1.00 70.44 94 PHE A O 1
ATOM 783 N N . ASN A 1 95 ? -5.999 12.634 11.383 1.00 68.06 95 ASN A N 1
ATOM 784 C CA . ASN A 1 95 ? -6.877 11.686 12.079 1.00 68.06 95 ASN A CA 1
ATOM 785 C C . ASN A 1 95 ? -8.246 12.287 12.443 1.00 68.06 95 ASN A C 1
ATOM 787 O O . ASN A 1 95 ? -9.253 11.586 12.413 1.00 68.06 95 ASN A O 1
ATOM 791 N N . TYR A 1 96 ? -8.309 13.589 12.731 1.00 61.94 96 TYR A N 1
ATOM 792 C CA . TYR A 1 96 ? -9.541 14.262 13.163 1.00 61.94 96 TYR A CA 1
ATOM 793 C C . TYR A 1 96 ? -10.500 14.621 12.020 1.00 61.94 96 TYR A C 1
ATOM 795 O O . TYR A 1 96 ? -11.657 14.945 12.275 1.00 61.94 96 TYR A O 1
ATOM 803 N N . LEU A 1 97 ? -10.033 14.590 10.767 1.00 67.12 97 LEU A N 1
ATOM 804 C CA . LEU A 1 97 ? -10.788 15.087 9.610 1.00 67.12 97 LEU A CA 1
ATOM 805 C C . LEU A 1 97 ? -11.412 13.975 8.761 1.00 67.12 97 LEU A C 1
ATOM 807 O O . LEU A 1 97 ? -12.130 14.283 7.814 1.00 67.12 97 LEU A O 1
ATOM 811 N N . ASN A 1 98 ? -11.124 12.706 9.077 1.00 72.69 98 ASN A N 1
ATOM 812 C CA . ASN A 1 98 ? -11.487 11.533 8.276 1.00 72.69 98 ASN A CA 1
ATOM 813 C C . ASN A 1 98 ? -11.357 11.773 6.751 1.00 72.69 98 ASN A C 1
ATOM 815 O O . ASN A 1 98 ? -12.332 11.615 6.009 1.00 72.69 98 ASN A O 1
ATOM 819 N N . PRO A 1 99 ? -10.191 12.244 6.265 1.00 78.69 99 PRO A N 1
ATOM 820 C CA . PRO A 1 99 ? -10.053 12.622 4.868 1.00 78.69 99 PRO A CA 1
ATOM 821 C C . PRO A 1 99 ? -10.116 11.397 3.961 1.00 78.69 99 PRO A C 1
ATOM 823 O O . PRO A 1 99 ? -9.678 10.301 4.318 1.00 78.69 99 PRO A O 1
ATOM 826 N N . GLN A 1 100 ? -10.565 11.612 2.726 1.00 85.62 100 GLN A N 1
ATOM 827 C CA . GLN A 1 100 ? -10.434 10.597 1.691 1.00 85.62 100 GLN A CA 1
ATOM 828 C C . GLN A 1 100 ? -8.945 10.328 1.433 1.00 85.62 100 GLN A C 1
ATOM 830 O O . GLN A 1 100 ? -8.188 11.237 1.075 1.00 85.62 100 GLN A O 1
ATOM 835 N N . ARG A 1 101 ? -8.534 9.069 1.606 1.00 88.50 101 ARG A N 1
ATOM 836 C CA . ARG A 1 101 ? -7.149 8.619 1.429 1.00 88.50 101 ARG A CA 1
ATOM 837 C C . ARG A 1 101 ? -6.966 8.037 0.038 1.00 88.50 101 ARG A C 1
ATOM 839 O O . ARG A 1 101 ? -7.603 7.057 -0.322 1.00 88.50 101 ARG A O 1
ATOM 846 N N . SER A 1 102 ? -6.098 8.649 -0.753 1.00 92.62 102 SER A N 1
ATOM 847 C CA . SER A 1 102 ? -5.615 8.105 -2.025 1.00 92.62 102 SER A CA 1
ATOM 848 C C . SER A 1 102 ? -4.164 7.665 -1.877 1.00 92.62 102 SER A C 1
ATOM 850 O O . SER A 1 102 ? -3.483 8.059 -0.933 1.00 92.62 102 SER A O 1
ATOM 852 N N . PHE A 1 103 ? -3.671 6.867 -2.820 1.00 94.50 103 PHE A N 1
ATOM 853 C CA . PHE A 1 103 ? -2.300 6.362 -2.776 1.00 94.50 103 PHE A CA 1
ATOM 854 C C . PHE A 1 103 ? -1.580 6.657 -4.071 1.00 94.50 103 PHE A C 1
ATOM 856 O O . PHE A 1 103 ? -2.162 6.577 -5.154 1.00 94.50 103 PHE A O 1
ATOM 863 N N . GLU A 1 104 ? -0.293 6.952 -3.955 1.00 96.25 104 GLU A N 1
ATOM 864 C CA . GLU A 1 104 ? 0.578 7.167 -5.097 1.00 96.25 104 GLU A CA 1
ATOM 865 C C . GLU A 1 104 ? 1.820 6.295 -5.008 1.00 96.25 104 GLU A C 1
ATOM 867 O O . GLU A 1 104 ? 2.355 6.040 -3.928 1.00 96.25 104 GLU A O 1
ATOM 872 N N . VAL A 1 105 ? 2.295 5.861 -6.171 1.00 97.31 105 VAL A N 1
ATOM 873 C CA . VAL A 1 105 ? 3.500 5.055 -6.319 1.00 97.31 105 VAL A CA 1
ATOM 874 C C . VAL A 1 105 ? 4.485 5.725 -7.268 1.00 97.31 105 VAL A C 1
ATOM 876 O O . VAL A 1 105 ? 4.110 6.255 -8.313 1.00 97.31 105 VAL A O 1
ATOM 879 N N . LEU A 1 106 ? 5.764 5.671 -6.911 1.00 96.56 106 LEU A N 1
ATOM 880 C CA . LEU A 1 106 ? 6.875 6.177 -7.707 1.00 96.56 106 LEU A CA 1
ATOM 881 C C . LEU A 1 106 ? 7.948 5.102 -7.831 1.00 96.56 106 LEU A C 1
ATOM 883 O O . LEU A 1 106 ? 8.350 4.484 -6.843 1.00 96.56 106 LEU A O 1
ATOM 887 N N . LYS A 1 107 ? 8.474 4.916 -9.042 1.00 94.69 107 LYS A N 1
ATOM 888 C CA . LYS A 1 107 ? 9.654 4.078 -9.256 1.00 94.69 107 LYS A CA 1
ATOM 889 C C . LYS A 1 107 ? 10.914 4.860 -8.899 1.00 94.69 107 LYS A C 1
ATOM 891 O O . LYS A 1 107 ? 11.134 5.954 -9.415 1.00 94.69 107 LYS A O 1
ATOM 896 N N . ALA A 1 108 ? 11.768 4.286 -8.057 1.00 92.00 108 ALA A N 1
ATOM 897 C CA . ALA A 1 108 ? 12.934 4.998 -7.545 1.00 92.00 108 ALA A CA 1
ATOM 898 C C . ALA A 1 108 ? 14.067 5.181 -8.559 1.00 92.00 108 ALA A C 1
ATOM 900 O O . ALA A 1 108 ? 14.853 6.120 -8.438 1.00 92.00 108 ALA A O 1
ATOM 901 N N . HIS A 1 109 ? 14.167 4.301 -9.557 1.00 87.56 109 HIS A N 1
ATOM 902 C CA . HIS A 1 109 ? 15.280 4.309 -10.499 1.00 87.56 109 HIS A CA 1
ATOM 903 C C . HIS A 1 109 ? 14.819 4.254 -11.949 1.00 87.56 109 HIS A C 1
ATOM 905 O O . HIS A 1 109 ? 13.907 3.520 -12.323 1.00 87.56 109 HIS A O 1
ATOM 911 N N . LYS A 1 110 ? 15.504 5.033 -12.789 1.00 85.31 110 LYS A N 1
ATOM 912 C CA . LYS A 1 110 ? 15.468 4.871 -14.246 1.00 85.31 110 LYS A CA 1
ATOM 913 C C . LYS A 1 110 ? 16.474 3.822 -14.716 1.00 85.31 110 LYS A C 1
ATOM 915 O O . LYS A 1 110 ? 16.205 3.098 -15.669 1.00 85.31 110 LYS A O 1
ATOM 920 N N . TYR A 1 111 ? 17.623 3.756 -14.043 1.00 83.19 111 TYR A N 1
ATOM 921 C CA . TYR A 1 111 ? 18.747 2.895 -14.392 1.00 83.19 111 TYR A CA 1
ATOM 922 C C . TYR A 1 111 ? 19.275 2.165 -13.165 1.00 83.19 111 TYR A C 1
ATOM 924 O O . TYR A 1 111 ? 19.317 2.741 -12.078 1.00 83.19 111 TYR A O 1
ATOM 932 N N . ILE A 1 112 ? 19.765 0.945 -13.363 1.00 79.69 112 ILE A N 1
ATOM 933 C CA . ILE A 1 112 ? 20.419 0.148 -12.323 1.00 79.69 112 ILE A CA 1
ATOM 934 C C . ILE A 1 112 ? 21.866 -0.097 -12.709 1.00 79.69 112 ILE A C 1
ATOM 936 O O . ILE A 1 112 ? 22.189 -0.347 -13.873 1.00 79.69 112 ILE A O 1
ATOM 940 N N . ARG A 1 113 ? 22.745 0.006 -11.713 1.00 73.00 113 ARG A N 1
ATOM 941 C CA . ARG A 1 113 ? 24.168 -0.278 -11.862 1.00 73.00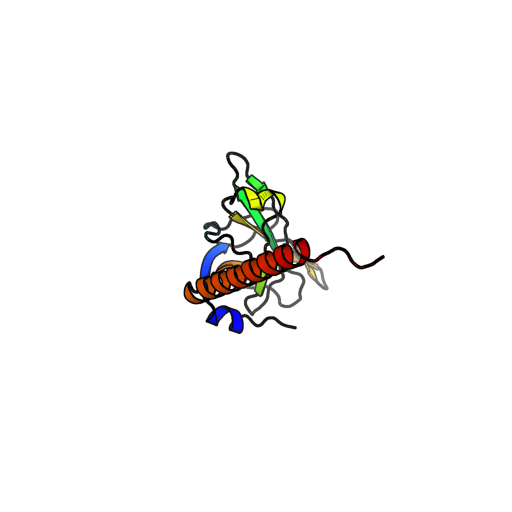 113 ARG A CA 1
ATOM 942 C C . ARG A 1 113 ? 24.416 -1.745 -11.534 1.00 73.00 113 ARG A C 1
ATOM 944 O O . ARG A 1 113 ? 24.083 -2.190 -10.442 1.00 73.00 113 ARG A O 1
ATOM 951 N N . THR A 1 114 ? 25.026 -2.471 -12.460 1.00 72.44 114 THR A N 1
ATOM 952 C CA . THR A 1 114 ? 25.511 -3.841 -12.233 1.00 72.44 114 THR A CA 1
ATOM 953 C C . THR A 1 114 ? 27.009 -3.903 -12.549 1.00 72.44 114 THR A C 1
ATOM 955 O O . THR A 1 114 ? 27.598 -2.910 -12.998 1.00 72.44 114 THR A O 1
ATOM 958 N N . TYR A 1 115 ? 27.649 -5.048 -12.294 1.00 66.06 115 TYR A N 1
ATOM 959 C CA . TYR A 1 115 ? 29.033 -5.301 -12.696 1.00 66.06 115 TYR A CA 1
ATOM 960 C C . TYR A 1 115 ? 29.144 -5.256 -14.230 1.00 66.06 115 TYR A C 1
ATOM 962 O O . TYR A 1 115 ? 28.846 -6.232 -14.907 1.00 66.06 115 TYR A O 1
ATOM 970 N N . GLY A 1 116 ? 29.529 -4.097 -14.774 1.00 70.38 116 GLY A N 1
ATOM 971 C CA . GLY A 1 116 ? 29.754 -3.899 -16.212 1.00 70.38 116 GLY A CA 1
ATOM 972 C C . GLY A 1 116 ? 29.006 -2.728 -16.856 1.00 70.38 116 GLY A C 1
ATOM 973 O O . GLY A 1 116 ? 29.277 -2.427 -18.013 1.00 70.38 116 GLY A O 1
ATOM 974 N N . GLY A 1 117 ? 28.105 -2.026 -16.152 1.00 75.12 117 GLY A N 1
ATOM 975 C CA . GLY A 1 117 ? 27.440 -0.857 -16.745 1.00 75.12 117 GLY A CA 1
ATOM 976 C C . GLY A 1 117 ? 26.186 -0.351 -16.030 1.00 75.12 117 GLY A C 1
ATOM 977 O O . GLY A 1 117 ? 25.852 -0.773 -14.920 1.00 75.12 117 GLY A O 1
ATOM 978 N N . ARG A 1 118 ? 25.499 0.598 -16.684 1.00 79.69 118 ARG A N 1
ATOM 979 C CA . ARG A 1 118 ? 24.156 1.077 -16.323 1.00 79.69 118 ARG A CA 1
ATOM 980 C C . ARG A 1 118 ? 23.150 0.504 -17.313 1.00 79.69 118 ARG A C 1
ATOM 982 O O . ARG A 1 118 ? 23.285 0.724 -18.512 1.00 79.69 118 ARG A O 1
ATOM 989 N N . PHE A 1 119 ? 22.132 -0.171 -16.804 1.00 82.88 119 P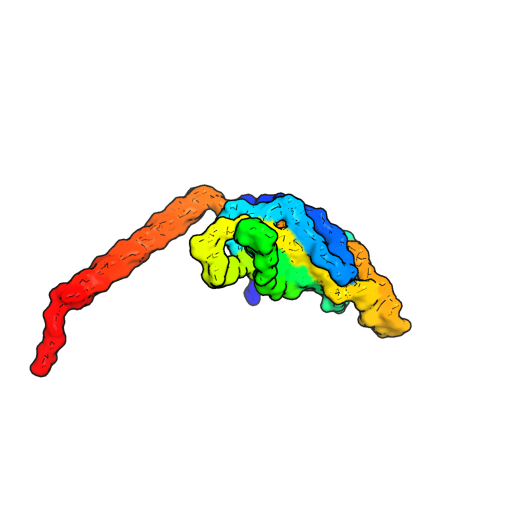HE A N 1
ATOM 990 C CA . PHE A 1 119 ? 21.065 -0.760 -17.608 1.00 82.88 119 PHE A CA 1
ATOM 991 C C . PHE A 1 119 ? 19.741 -0.071 -17.300 1.00 82.88 119 PHE A C 1
ATOM 993 O O . PHE A 1 119 ? 19.550 0.416 -16.184 1.00 82.88 119 PHE A O 1
ATOM 1000 N N . ASN A 1 120 ? 18.830 -0.024 -18.276 1.00 83.94 120 ASN A N 1
ATOM 1001 C CA . ASN A 1 120 ? 17.462 0.431 -18.029 1.00 83.94 120 ASN A CA 1
ATOM 1002 C C . ASN A 1 120 ? 16.830 -0.438 -16.943 1.00 83.94 120 ASN A C 1
ATOM 1004 O O . ASN A 1 120 ? 16.892 -1.667 -17.002 1.00 83.94 120 ASN A O 1
ATOM 1008 N N . ASP A 1 121 ? 16.227 0.215 -15.955 1.00 83.38 121 ASP A N 1
ATOM 1009 C CA . ASP A 1 121 ? 15.478 -0.487 -14.930 1.00 83.38 121 ASP A CA 1
ATOM 1010 C C . ASP A 1 121 ? 14.238 -1.138 -15.571 1.00 83.38 121 ASP A C 1
ATOM 1012 O O . ASP A 1 121 ? 13.560 -0.543 -16.413 1.00 83.38 121 ASP A O 1
ATOM 1016 N N . LYS A 1 122 ? 13.935 -2.364 -15.158 1.00 84.56 122 LYS A N 1
ATOM 1017 C CA . LYS A 1 122 ? 12.914 -3.223 -15.749 1.00 84.56 122 LYS A CA 1
ATOM 1018 C C . LYS A 1 122 ? 11.496 -2.712 -15.515 1.00 84.56 122 LYS A C 1
ATOM 1020 O O . LYS A 1 122 ? 11.219 -2.006 -14.546 1.00 84.56 122 LYS A O 1
ATOM 1025 N N . VAL A 1 123 ? 10.587 -3.065 -16.415 1.00 89.00 123 VAL A N 1
ATOM 1026 C CA . VAL A 1 123 ? 9.172 -2.705 -16.304 1.00 89.00 123 VAL A CA 1
ATOM 1027 C C . VAL A 1 123 ? 8.464 -3.753 -15.450 1.00 89.00 123 VAL A C 1
ATOM 1029 O O . VAL A 1 123 ? 8.468 -4.935 -15.781 1.00 89.00 123 VAL A O 1
ATOM 1032 N N . PHE A 1 124 ? 7.845 -3.304 -14.364 1.00 91.88 124 PHE A N 1
ATOM 1033 C CA . PHE A 1 124 ? 7.031 -4.129 -13.481 1.00 91.88 124 PHE A CA 1
ATOM 1034 C C . PHE A 1 124 ? 5.778 -3.356 -13.080 1.00 91.88 124 PHE A C 1
ATOM 1036 O O . PHE A 1 124 ? 5.761 -2.124 -13.117 1.00 91.88 124 PHE A O 1
ATOM 1043 N N . SER A 1 125 ? 4.743 -4.085 -12.688 1.00 95.56 125 SER A N 1
ATOM 1044 C CA . SER A 1 125 ? 3.480 -3.528 -12.219 1.00 95.56 125 SER A CA 1
ATOM 1045 C C . SER A 1 125 ? 3.294 -3.794 -10.732 1.00 95.56 125 SER A C 1
ATOM 1047 O O . SER A 1 125 ? 3.770 -4.791 -10.186 1.00 95.56 125 SER A O 1
ATOM 1049 N N . VAL A 1 126 ? 2.591 -2.880 -10.079 1.00 96.75 126 VAL A N 1
ATOM 1050 C CA . VAL A 1 126 ? 2.319 -2.870 -8.647 1.00 96.75 126 VAL A CA 1
ATOM 1051 C C . VAL A 1 126 ? 0.813 -2.848 -8.469 1.00 96.75 126 VAL A C 1
ATOM 1053 O O . VAL A 1 126 ? 0.154 -1.896 -8.886 1.00 96.75 126 VAL A O 1
ATOM 1056 N N . LYS A 1 127 ? 0.274 -3.897 -7.854 1.00 97.81 127 LYS A N 1
ATOM 1057 C CA . LYS A 1 127 ? -1.109 -3.945 -7.381 1.00 97.81 127 LYS A CA 1
ATOM 1058 C C . LYS A 1 127 ? -1.138 -3.558 -5.908 1.00 97.81 127 LYS A C 1
ATOM 1060 O O . LYS A 1 127 ? -0.312 -4.058 -5.141 1.00 97.81 127 LYS A O 1
ATOM 1065 N N . LEU A 1 128 ? -2.086 -2.706 -5.535 1.00 97.31 128 LEU A N 1
ATOM 1066 C CA . LEU A 1 128 ? -2.337 -2.315 -4.153 1.00 97.31 128 LEU A CA 1
ATOM 1067 C C 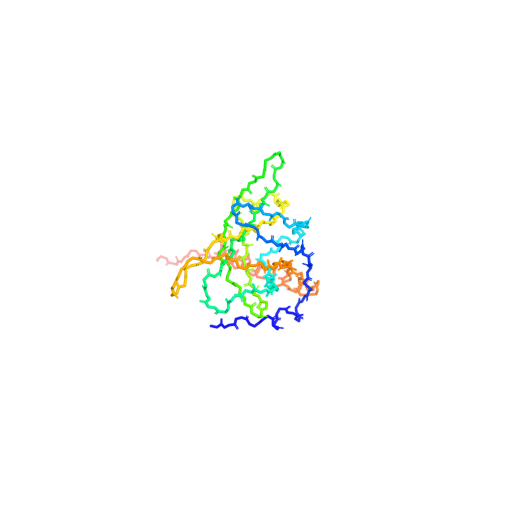. LEU A 1 128 ? -3.732 -2.774 -3.738 1.00 97.31 128 LEU A C 1
ATOM 1069 O O . LEU A 1 128 ? -4.701 -2.576 -4.469 1.00 97.31 128 LEU A O 1
ATOM 1073 N N . GLU A 1 129 ? -3.826 -3.382 -2.564 1.00 95.56 129 GLU A N 1
ATOM 1074 C CA . GLU A 1 129 ? -5.080 -3.842 -1.978 1.00 95.56 129 GLU A CA 1
ATOM 1075 C C . GLU A 1 129 ? -5.202 -3.324 -0.541 1.00 95.56 129 GLU A C 1
ATOM 1077 O O . GLU A 1 129 ? -4.223 -3.336 0.205 1.00 95.56 129 GLU A O 1
ATOM 1082 N N . GLU A 1 130 ? -6.391 -2.870 -0.159 1.00 94.12 130 GLU A N 1
ATOM 1083 C CA . GLU A 1 130 ? -6.750 -2.485 1.210 1.00 94.12 130 GLU A CA 1
ATOM 1084 C C . GLU A 1 130 ? -7.349 -3.692 1.933 1.00 94.12 130 GLU A C 1
ATOM 1086 O O . GLU A 1 130 ? -8.171 -4.411 1.360 1.00 94.12 130 GLU A O 1
ATOM 1091 N N . PHE A 1 131 ? -6.943 -3.919 3.181 1.00 92.56 131 PHE A N 1
ATOM 1092 C CA . PHE A 1 131 ? -7.558 -4.947 4.015 1.00 92.56 131 PHE A CA 1
ATOM 1093 C C . PHE A 1 131 ? -8.885 -4.455 4.599 1.00 92.56 131 PHE A C 1
ATOM 1095 O O . PHE A 1 131 ? -8.926 -3.391 5.214 1.00 92.56 131 PHE A O 1
ATOM 1102 N N . SER A 1 132 ? -9.936 -5.257 4.457 1.00 89.56 132 SER A N 1
ATOM 1103 C CA . SER A 1 132 ? -11.259 -5.045 5.038 1.00 89.56 132 SER A CA 1
ATOM 1104 C C . SER A 1 132 ? -11.591 -6.225 5.958 1.00 89.56 132 SER A C 1
ATOM 1106 O O . SER A 1 132 ? -11.896 -7.308 5.459 1.00 89.56 132 SER A O 1
ATOM 1108 N N . PRO A 1 133 ? -11.492 -6.080 7.291 1.00 87.94 133 PRO A N 1
ATOM 1109 C CA . PRO A 1 133 ? -11.820 -7.153 8.223 1.00 87.94 133 PRO A CA 1
ATOM 1110 C C . PRO A 1 133 ? -13.299 -7.545 8.134 1.00 87.94 133 PRO A C 1
ATOM 1112 O O . PRO A 1 133 ? -14.158 -6.690 7.908 1.00 87.94 133 PRO A O 1
ATOM 1115 N N . TYR A 1 134 ? -13.617 -8.817 8.387 1.00 88.56 134 TYR A N 1
ATOM 1116 C CA . TYR A 1 134 ? -15.016 -9.249 8.424 1.00 88.56 134 TYR A CA 1
ATOM 1117 C C . TYR A 1 134 ? -15.811 -8.498 9.511 1.00 88.56 134 TYR A C 1
ATOM 1119 O O . TYR A 1 134 ? -15.285 -8.275 10.610 1.00 88.56 134 TYR A O 1
ATOM 1127 N N . PRO A 1 135 ? -17.092 -8.154 9.264 1.00 85.44 135 PRO A N 1
ATOM 1128 C CA . PRO A 1 135 ? -17.908 -7.381 10.206 1.00 85.44 135 PRO A CA 1
ATOM 1129 C C . PRO A 1 135 ? -17.986 -7.993 11.610 1.00 85.44 135 PRO A C 1
ATOM 1131 O O . PRO A 1 135 ? -18.022 -7.275 12.605 1.00 85.44 135 PRO A O 1
ATOM 1134 N N . GLU A 1 136 ? -17.966 -9.321 11.695 1.00 86.56 136 GLU A N 1
ATOM 1135 C CA . GLU A 1 136 ? -18.030 -10.080 12.947 1.00 86.56 136 GLU A CA 1
ATOM 1136 C C . GLU A 1 136 ? -16.820 -9.800 13.847 1.00 86.56 136 GLU A C 1
ATOM 1138 O O . GLU A 1 136 ? -16.961 -9.579 15.050 1.00 86.56 136 GLU A O 1
ATOM 1143 N N . LEU A 1 137 ? -15.628 -9.742 13.248 1.00 83.44 137 LEU A N 1
ATOM 1144 C CA . LEU A 1 137 ? -14.384 -9.435 13.950 1.00 83.44 137 LEU A CA 1
ATOM 1145 C C . LEU A 1 137 ? -14.348 -7.969 14.384 1.00 83.44 137 LEU A C 1
ATOM 1147 O O . LEU A 1 137 ? -13.892 -7.663 15.484 1.00 83.44 137 LEU A O 1
ATOM 1151 N N . MET A 1 138 ? -14.884 -7.069 13.555 1.00 81.94 138 MET A N 1
ATOM 1152 C CA . MET A 1 138 ? -15.022 -5.656 13.913 1.00 81.94 138 MET A CA 1
ATOM 1153 C C . MET A 1 138 ? -15.966 -5.464 15.104 1.00 81.94 138 MET A C 1
ATOM 1155 O O . MET A 1 138 ? -15.637 -4.715 16.023 1.00 81.94 138 MET A O 1
ATOM 1159 N N . ALA A 1 139 ? -17.100 -6.170 15.130 1.00 82.56 139 ALA A N 1
ATOM 1160 C CA . ALA A 1 139 ? -18.046 -6.121 16.242 1.00 82.56 139 ALA A CA 1
ATOM 1161 C C . ALA A 1 139 ? -17.421 -6.645 17.546 1.00 82.56 139 ALA A C 1
ATOM 1163 O O . ALA A 1 139 ? -17.536 -6.000 18.588 1.00 82.56 139 ALA A O 1
ATOM 1164 N N . GLN A 1 140 ? -16.690 -7.764 17.484 1.00 80.06 140 GLN A N 1
ATOM 1165 C CA . GLN A 1 140 ? -15.975 -8.312 18.642 1.00 80.06 140 GLN A CA 1
ATOM 1166 C C . GLN A 1 140 ? -14.900 -7.349 19.168 1.00 80.06 140 GLN A C 1
ATOM 1168 O O . GLN A 1 140 ? -14.804 -7.130 20.377 1.00 80.06 140 GLN A O 1
ATOM 1173 N N . ALA A 1 141 ? -14.116 -6.735 18.276 1.00 79.00 141 ALA A N 1
ATOM 1174 C CA . ALA A 1 141 ? -13.087 -5.765 18.651 1.00 79.00 141 ALA A CA 1
ATOM 1175 C C . ALA A 1 141 ? -13.685 -4.508 19.309 1.00 79.00 141 ALA A C 1
ATOM 1177 O O . ALA A 1 141 ? -13.147 -3.999 20.298 1.00 79.00 141 ALA A O 1
ATOM 1178 N N . GLN A 1 142 ? -14.822 -4.024 18.801 1.00 78.81 142 GLN A N 1
ATOM 1179 C CA . GLN A 1 142 ? -15.557 -2.907 19.397 1.00 78.81 142 GLN A CA 1
ATOM 1180 C C . GLN A 1 142 ? -16.100 -3.259 20.785 1.00 78.81 142 GLN A C 1
ATOM 1182 O O . GLN A 1 142 ? -15.949 -2.469 21.717 1.00 78.81 142 GLN A O 1
ATOM 1187 N N . GLU A 1 143 ? -16.679 -4.450 20.953 1.00 81.44 143 GLU A N 1
ATOM 1188 C CA . GLU A 1 143 ? -17.194 -4.908 22.246 1.00 81.44 143 GLU A CA 1
ATOM 1189 C C . GLU A 1 143 ? -16.077 -5.024 23.295 1.00 81.44 143 GLU A C 1
ATOM 1191 O O . GLU A 1 143 ? -16.247 -4.593 24.436 1.00 81.44 143 GLU A O 1
ATOM 1196 N N . GLN A 1 144 ? -14.914 -5.564 22.917 1.00 77.94 144 GLN A N 1
ATOM 1197 C CA . GLN A 1 144 ? -13.749 -5.644 23.804 1.00 77.94 144 GLN A CA 1
ATOM 1198 C C . GLN A 1 144 ? -13.242 -4.258 24.205 1.00 77.94 144 GLN A C 1
ATOM 1200 O O . GLN A 1 144 ? -13.053 -3.996 25.392 1.00 77.94 144 GLN A O 1
ATOM 1205 N N . THR A 1 145 ? -13.113 -3.350 23.236 1.00 84.19 145 THR A N 1
ATOM 1206 C CA . THR A 1 145 ? -12.678 -1.970 23.490 1.00 84.19 145 THR A CA 1
ATOM 1207 C C . THR A 1 145 ? -13.639 -1.262 24.450 1.00 84.19 145 THR A C 1
ATOM 1209 O O . THR A 1 145 ? -13.207 -0.588 25.384 1.00 84.19 145 THR A O 1
ATOM 1212 N N . LEU A 1 146 ? -14.951 -1.453 24.275 1.00 83.00 146 LEU A N 1
ATOM 1213 C CA . LEU A 1 146 ? -15.964 -0.899 25.172 1.00 83.00 146 LEU A CA 1
ATOM 1214 C C . LEU A 1 146 ? -15.840 -1.476 26.591 1.00 83.00 146 LEU A C 1
ATOM 1216 O O . LEU A 1 146 ? -15.894 -0.726 27.565 1.00 83.00 146 LEU A O 1
ATOM 1220 N N . LYS A 1 147 ? -15.633 -2.793 26.725 1.00 82.25 147 LYS A N 1
ATOM 1221 C CA . LYS A 1 147 ? -15.418 -3.442 28.029 1.00 82.25 147 LYS A CA 1
ATOM 1222 C C . LYS A 1 147 ? -14.197 -2.871 28.747 1.00 82.25 147 LYS A C 1
ATOM 1224 O O . LYS A 1 147 ? -14.291 -2.544 29.928 1.00 82.25 147 LYS A O 1
ATOM 1229 N N . GLU A 1 148 ? -13.079 -2.704 28.047 1.00 86.12 148 GLU A N 1
ATOM 1230 C CA . GLU A 1 148 ? -11.858 -2.116 28.609 1.00 86.12 148 GLU A CA 1
ATOM 1231 C C . GLU A 1 148 ? -12.071 -0.668 29.065 1.00 86.12 148 GLU A C 1
ATOM 1233 O O . GLU A 1 148 ? -11.657 -0.296 30.166 1.00 86.12 148 GLU A O 1
ATOM 1238 N N . GLN A 1 149 ? -12.775 0.139 28.266 1.00 85.38 149 GLN A N 1
ATOM 1239 C CA . GLN A 1 149 ? -13.119 1.516 28.626 1.00 85.38 149 GLN A CA 1
ATOM 1240 C C . GLN A 1 149 ? -13.997 1.584 29.881 1.00 85.38 149 GLN A C 1
ATOM 1242 O O . GLN A 1 149 ? -13.737 2.400 30.766 1.00 85.38 149 GLN A O 1
ATOM 1247 N N . VAL A 1 150 ? -14.998 0.705 29.997 1.00 84.50 150 VAL A N 1
ATOM 1248 C CA . VAL A 1 150 ? -15.865 0.627 31.183 1.00 84.50 150 VAL A CA 1
ATOM 1249 C C . VAL A 1 150 ? -15.068 0.218 32.421 1.00 84.50 150 VAL A C 1
ATOM 1251 O O . VAL A 1 150 ? -15.196 0.859 33.463 1.00 84.50 150 VAL A O 1
ATOM 1254 N N . ILE A 1 151 ? -14.210 -0.803 32.320 1.00 86.62 151 ILE A N 1
ATOM 1255 C CA . ILE A 1 151 ? -13.352 -1.241 33.434 1.00 86.62 151 ILE A CA 1
ATOM 1256 C C . ILE A 1 151 ? -12.451 -0.096 33.896 1.00 86.62 151 ILE A C 1
ATOM 1258 O O . ILE A 1 151 ? -12.340 0.155 35.097 1.00 86.62 151 ILE A O 1
ATOM 1262 N N . ARG A 1 152 ? -11.840 0.628 32.954 1.00 88.75 152 ARG A N 1
ATOM 1263 C CA . ARG A 1 152 ? -10.996 1.781 33.263 1.00 88.75 152 ARG A CA 1
ATOM 1264 C C . ARG A 1 152 ? -11.777 2.889 33.969 1.00 88.75 152 ARG A C 1
ATOM 1266 O O . ARG A 1 152 ? -11.314 3.381 34.992 1.00 88.75 152 ARG A O 1
ATOM 1273 N N . ALA A 1 153 ? -12.965 3.234 33.477 1.00 86.12 153 ALA A N 1
ATOM 1274 C CA . ALA A 1 153 ? -13.816 4.246 34.100 1.00 86.12 153 ALA A CA 1
ATOM 1275 C C . ALA A 1 153 ? -14.237 3.848 35.528 1.00 86.12 153 ALA A C 1
ATOM 1277 O O . ALA A 1 153 ? -14.222 4.679 36.436 1.00 86.12 153 ALA A O 1
ATOM 1278 N N . ILE A 1 154 ? -14.559 2.568 35.752 1.00 86.94 154 ILE A N 1
ATOM 1279 C CA . ILE A 1 154 ? -14.851 2.040 37.092 1.00 86.94 154 ILE A CA 1
ATOM 1280 C C . ILE A 1 154 ? -13.616 2.154 37.988 1.00 86.94 154 ILE A C 1
ATOM 1282 O O . ILE A 1 154 ? -13.735 2.620 39.118 1.00 86.94 154 ILE A O 1
ATOM 1286 N N . ALA A 1 155 ? -12.435 1.760 37.505 1.00 87.81 155 ALA A N 1
ATOM 1287 C CA . ALA A 1 155 ? -11.197 1.849 38.275 1.00 87.81 155 ALA A CA 1
ATOM 1288 C C . ALA A 1 155 ? -10.870 3.300 38.675 1.00 87.81 155 ALA A C 1
ATOM 1290 O O . ALA A 1 155 ? -10.542 3.554 39.833 1.00 87.81 155 ALA A O 1
ATOM 1291 N N . GLU A 1 156 ? -11.015 4.254 37.753 1.00 91.62 156 GLU A N 1
ATOM 1292 C CA . GLU A 1 156 ? -10.811 5.685 38.010 1.00 91.62 156 GLU A CA 1
ATOM 1293 C C . GLU A 1 156 ? -11.805 6.227 39.058 1.00 91.62 156 GLU A C 1
ATOM 1295 O O . GLU A 1 156 ? -11.405 6.934 39.985 1.00 91.62 156 GLU A O 1
ATOM 1300 N N . GLU A 1 157 ? -13.082 5.842 38.983 1.00 90.06 157 GLU A N 1
ATOM 1301 C CA . GLU A 1 157 ? -14.095 6.247 39.967 1.00 90.06 157 GLU A CA 1
ATOM 1302 C C . GLU A 1 157 ? -13.881 5.584 41.339 1.00 90.06 157 GLU A C 1
ATOM 1304 O O . GLU A 1 157 ? -14.084 6.226 42.371 1.00 90.06 157 GLU A O 1
ATOM 1309 N N . VAL A 1 158 ? -13.429 4.325 41.383 1.00 91.62 158 VAL A N 1
ATOM 1310 C CA . VAL A 1 158 ? -13.054 3.649 42.636 1.00 91.62 158 VAL A CA 1
ATOM 1311 C C . VAL A 1 158 ? -11.893 4.384 43.297 1.00 91.62 158 VAL A C 1
ATOM 1313 O O . VAL A 1 158 ? -11.998 4.719 44.474 1.00 91.62 158 VAL A O 1
ATOM 1316 N N . ILE A 1 159 ? -10.833 4.701 42.546 1.00 89.12 159 ILE A N 1
ATOM 1317 C CA . ILE A 1 159 ? -9.680 5.463 43.050 1.00 89.12 159 ILE A CA 1
ATOM 1318 C C . ILE A 1 159 ? -10.127 6.818 43.601 1.00 89.12 159 ILE A C 1
ATOM 1320 O O . ILE A 1 159 ? -9.726 7.194 44.699 1.00 89.12 159 ILE A O 1
ATOM 1324 N N . ARG A 1 160 ? -11.003 7.531 42.885 1.00 88.62 160 ARG A N 1
ATOM 1325 C CA . ARG A 1 160 ? -11.538 8.828 43.324 1.00 88.62 160 ARG A CA 1
ATOM 1326 C C . ARG A 1 160 ? -12.304 8.745 44.651 1.00 88.62 160 ARG A C 1
ATOM 1328 O O . ARG A 1 160 ? -12.342 9.725 45.392 1.00 88.62 160 ARG A O 1
ATOM 1335 N N . ARG A 1 161 ? -12.941 7.608 44.939 1.00 87.69 161 ARG A N 1
ATOM 1336 C CA . ARG A 1 161 ? -13.716 7.380 46.170 1.00 87.69 161 ARG A CA 1
ATOM 1337 C C . ARG A 1 161 ? -12.890 6.817 47.322 1.00 87.69 161 ARG A C 1
ATOM 1339 O O . ARG A 1 161 ? -13.422 6.722 48.429 1.00 87.69 161 ARG A O 1
ATOM 1346 N N . LEU A 1 162 ? -11.634 6.432 47.094 1.00 86.19 162 LEU A N 1
ATOM 1347 C CA . LEU A 1 162 ? -10.775 5.968 48.175 1.00 86.19 162 LEU A CA 1
ATOM 1348 C C . LEU A 1 162 ? -10.442 7.139 49.113 1.00 86.19 162 LEU A C 1
ATOM 1350 O O . LEU A 1 162 ? -10.115 8.232 48.644 1.00 86.19 162 LEU A O 1
ATOM 1354 N N . PRO A 1 163 ? -10.517 6.935 50.438 1.00 80.06 163 PRO A N 1
ATOM 1355 C CA . PRO A 1 163 ? -10.055 7.934 51.386 1.00 80.06 163 PRO A CA 1
ATOM 1356 C C . PRO A 1 163 ? -8.544 8.163 51.209 1.00 80.06 163 PRO A C 1
ATOM 1358 O O . PRO A 1 163 ? -7.825 7.233 50.825 1.00 80.06 163 PRO A O 1
ATOM 1361 N N . PRO A 1 164 ? -8.042 9.382 51.484 1.00 74.00 164 PRO A N 1
ATOM 1362 C CA . PRO A 1 164 ? -6.612 9.645 51.440 1.00 74.00 164 PRO A CA 1
ATOM 1363 C C . PRO A 1 164 ? -5.874 8.705 52.407 1.00 74.00 164 PRO A C 1
ATOM 1365 O O . PRO A 1 164 ? -6.433 8.337 53.447 1.00 74.00 164 PRO A O 1
ATOM 1368 N N . PRO A 1 165 ? -4.638 8.292 52.077 1.00 76.56 165 PRO A N 1
ATOM 1369 C CA . PRO A 1 165 ? -3.876 7.397 52.933 1.00 76.56 165 PRO A CA 1
ATOM 1370 C C . PRO A 1 165 ? -3.678 8.027 54.322 1.00 76.56 165 PRO A C 1
ATOM 1372 O O . PRO A 1 165 ? -3.501 9.246 54.412 1.00 76.56 165 PRO A O 1
ATOM 1375 N N . PRO A 1 166 ? -3.722 7.222 55.401 1.00 75.88 166 PRO A N 1
ATOM 1376 C CA . PRO A 1 166 ? -3.489 7.722 56.748 1.00 75.88 166 PRO A CA 1
ATOM 1377 C C . PRO A 1 166 ? -2.079 8.318 56.840 1.00 75.88 166 PRO A C 1
ATOM 1379 O O . PRO A 1 166 ? -1.109 7.692 56.407 1.00 75.88 166 PRO A O 1
ATOM 1382 N N . SER A 1 167 ? -2.013 9.546 57.356 1.00 73.94 167 SER A N 1
ATOM 1383 C CA . SER A 1 167 ? -0.794 10.320 57.625 1.00 73.94 167 SER A CA 1
ATOM 1384 C C . SER A 1 167 ? 0.010 9.764 58.789 1.00 73.94 167 SER A C 1
ATOM 1386 O O . SER A 1 167 ? -0.645 9.421 59.801 1.00 73.94 167 SER A O 1
#

Foldseek 3Di:
DPPDVVVLVVFFDWAWQAKDWADAPDKDWRNHWDDPLFFKKKKAKFDDADPPFQWWKWKWKWFDDDPDIDTGDIDIGTHDNDIDIDGHHDDPVCPVPPTTIIMIMHTHDQWDDDVPDTDGGGTMMMIMIDTDGDVVVVVVVVVVVVVVVVVVVVVVVVVVPDDDDDD

Secondary structure (DSSP, 8-state):
----THHHHTSEEEEEEEEE---BT--EE-SS-BSS---EEEEEEEE---TTS---EEEEEEEEETTEEEEEEEEEE---SS-EEEE-PPPTTTGGG-PEEEEEEEES-SEEEETTEEEEPPPEEEEEEEEEE-HHHHHHHHHHHHHHHHHHHHHHHHHHHSPPPP-

pLDDT: mean 83.96, std 11.73, range [37.69, 98.06]